Protein AF-A0A8D2N843-F1 (afdb_monomer)

pLDDT: mean 89.61, std 13.25, range [37.84, 98.56]

Organism: Zonotrichia albicollis (NCBI:txid44394)

Secondary structure (DSSP, 8-state):
-TTEEEEE-TTS-EEEEE--TT-BHHHHHHHHHHHHT-S-GGGEEEEEEETTEEEEEEEPPTT-BHHHHHHHS-TTSEEEEEEE-S--SSHHHHHHH-HHHHHHHHHHHHHHHHHH--

Nearest PDB structures (foldseek):
  7byj-assembly1_A  TM=9.435E-01  e=1.062E-14  Homo sapiens
  6qly-assembly1_A  TM=8.483E-01  e=3.388E-05  Homo sapiens
  6d21-assembly1_A  TM=8.045E-01  e=2.617E-05  Danio rerio
  6d2q-assembly1_A  TM=7.981E-01  e=2.977E-05  Danio rerio
  4k81-assembly3_E  TM=7.728E-01  e=2.021E-05  Homo sapiens

Structure (mmCIF, N/CA/C/O backbone):
data_AF-A0A8D2N843-F1
#
_entry.id   AF-A0A8D2N843-F1
#
loop_
_atom_site.group_PDB
_atom_site.id
_atom_site.type_symbol
_atom_site.label_atom_id
_atom_site.label_alt_id
_atom_site.label_comp_id
_atom_site.label_asym_id
_atom_site.label_entity_id
_atom_site.label_seq_id
_atom_site.pdbx_PDB_ins_code
_atom_site.Cartn_x
_atom_site.Cartn_y
_atom_site.Cartn_z
_atom_site.occupancy
_atom_site.B_iso_or_equiv
_atom_site.auth_seq_id
_atom_site.auth_comp_id
_atom_site.auth_asym_id
_atom_site.auth_atom_id
_atom_site.pdbx_PDB_model_num
ATOM 1 N N . MET A 1 1 ? 18.666 6.500 -4.258 1.00 49.66 1 MET A N 1
ATOM 2 C CA . MET A 1 1 ? 19.053 5.981 -2.925 1.00 49.66 1 MET A CA 1
ATOM 3 C C . MET A 1 1 ? 18.846 4.478 -2.946 1.00 49.66 1 MET A C 1
ATOM 5 O O . MET A 1 1 ? 17.773 4.083 -3.387 1.00 49.66 1 MET A O 1
ATOM 9 N N . PRO A 1 2 ? 19.820 3.650 -2.533 1.00 74.69 2 PRO A N 1
ATOM 10 C CA . PRO A 1 2 ? 19.580 2.216 -2.407 1.00 74.69 2 PRO A CA 1
ATOM 11 C C . PRO A 1 2 ? 18.501 1.960 -1.338 1.00 74.69 2 PRO A C 1
ATOM 13 O O . PRO A 1 2 ? 18.451 2.668 -0.331 1.00 74.69 2 PRO A O 1
ATOM 16 N N . ASN A 1 3 ? 17.640 0.971 -1.582 1.00 87.50 3 ASN A N 1
ATOM 17 C CA . ASN A 1 3 ? 16.634 0.444 -0.646 1.00 87.50 3 ASN A CA 1
ATOM 18 C C . ASN A 1 3 ? 15.565 1.443 -0.175 1.00 87.50 3 ASN A C 1
ATOM 20 O O . ASN A 1 3 ? 15.245 1.528 1.013 1.00 87.50 3 ASN A O 1
ATOM 24 N N . VAL A 1 4 ? 15.012 2.219 -1.109 1.00 91.31 4 VAL A N 1
ATOM 25 C CA . VAL A 1 4 ? 13.842 3.062 -0.847 1.00 91.31 4 VAL A CA 1
ATOM 26 C C . VAL A 1 4 ? 12.682 2.595 -1.715 1.00 91.31 4 VAL A C 1
ATOM 28 O O . VAL A 1 4 ? 12.778 2.624 -2.938 1.00 91.31 4 VAL A O 1
ATOM 31 N N . LEU A 1 5 ? 11.583 2.192 -1.082 1.00 93.75 5 LEU A N 1
ATOM 32 C CA . LEU A 1 5 ? 10.313 1.912 -1.740 1.00 93.75 5 LEU A CA 1
ATOM 33 C C . LEU A 1 5 ? 9.481 3.194 -1.761 1.00 93.75 5 LEU A C 1
ATOM 35 O O . LEU A 1 5 ? 9.245 3.813 -0.722 1.00 93.75 5 LEU A O 1
ATOM 39 N N . LYS A 1 6 ? 9.016 3.590 -2.943 1.00 94.44 6 LYS A N 1
ATOM 40 C CA . LYS A 1 6 ? 8.059 4.684 -3.102 1.00 94.44 6 LYS A CA 1
ATOM 41 C C . LYS A 1 6 ? 6.650 4.103 -3.181 1.00 94.44 6 LYS A C 1
ATOM 43 O O . LYS A 1 6 ? 6.358 3.358 -4.111 1.00 94.44 6 LYS A O 1
ATOM 48 N N . VAL A 1 7 ? 5.799 4.469 -2.228 1.00 96.62 7 VAL A N 1
ATOM 49 C CA . VAL A 1 7 ? 4.384 4.084 -2.195 1.00 96.62 7 VAL A CA 1
ATOM 50 C C . VAL A 1 7 ? 3.528 5.284 -2.584 1.00 96.62 7 VAL A C 1
ATOM 52 O O . VAL A 1 7 ? 3.691 6.375 -2.033 1.00 96.62 7 VAL A O 1
ATOM 55 N N . TYR A 1 8 ? 2.642 5.083 -3.546 1.00 95.50 8 TYR A N 1
ATOM 56 C CA . TYR A 1 8 ? 1.693 6.057 -4.066 1.00 95.50 8 TYR A CA 1
ATOM 57 C C . TYR A 1 8 ? 0.360 5.900 -3.327 1.00 95.50 8 TYR A C 1
ATOM 59 O O . TYR A 1 8 ? -0.085 4.780 -3.072 1.00 95.50 8 TYR A O 1
ATOM 67 N N . LEU A 1 9 ? -0.239 7.024 -2.942 1.00 96.19 9 LEU A N 1
ATOM 68 C CA . LEU A 1 9 ? -1.522 7.080 -2.249 1.00 96.19 9 LEU A CA 1
ATOM 69 C C . LEU A 1 9 ? -2.609 7.598 -3.193 1.00 96.19 9 LEU A C 1
ATOM 71 O O . LEU A 1 9 ? -2.325 8.377 -4.103 1.00 96.19 9 LEU A O 1
ATOM 75 N N . GLU A 1 10 ? -3.859 7.252 -2.904 1.00 90.88 10 GLU A N 1
ATOM 76 C CA . GLU A 1 10 ? -5.022 7.663 -3.704 1.00 90.88 10 GLU A CA 1
ATOM 77 C C . GLU A 1 10 ? -5.286 9.174 -3.664 1.00 90.88 10 GLU A C 1
ATOM 79 O O . GLU A 1 10 ? -6.002 9.703 -4.490 1.00 90.88 10 GLU A O 1
ATOM 84 N N . ASN A 1 11 ? -4.675 9.937 -2.759 1.00 86.38 11 ASN A N 1
ATOM 85 C CA . ASN A 1 11 ? -4.761 11.402 -2.780 1.00 86.38 11 ASN A CA 1
ATOM 86 C C . ASN A 1 11 ? -3.682 12.069 -3.667 1.00 86.38 11 ASN A C 1
ATOM 88 O O . ASN A 1 11 ? -3.441 13.271 -3.551 1.00 86.38 11 ASN A O 1
ATOM 92 N N . GLY A 1 12 ? -2.967 11.294 -4.492 1.00 87.94 12 GLY A N 1
ATOM 93 C CA . GLY A 1 12 ? -1.872 11.763 -5.350 1.00 87.94 12 GLY A CA 1
ATOM 94 C C . GLY A 1 12 ? -0.543 12.000 -4.622 1.00 87.94 12 GLY A C 1
ATOM 95 O O . GLY A 1 12 ? 0.467 12.319 -5.255 1.00 87.94 12 GLY A O 1
ATOM 96 N N . GLN A 1 13 ? -0.498 11.836 -3.296 1.00 93.12 13 GLN A N 1
ATOM 97 C CA . GLN A 1 13 ? 0.741 11.939 -2.531 1.00 93.12 13 GLN A CA 1
ATOM 98 C C . GLN A 1 13 ? 1.575 10.661 -2.636 1.00 93.12 13 GLN A C 1
ATOM 100 O O . GLN A 1 13 ? 1.099 9.581 -2.980 1.00 93.12 13 GLN A O 1
ATOM 105 N N . THR A 1 14 ? 2.852 10.775 -2.269 1.00 95.38 14 THR A N 1
ATOM 106 C CA . THR A 1 14 ? 3.760 9.626 -2.194 1.00 95.38 14 THR A CA 1
ATOM 107 C C . THR A 1 14 ? 4.467 9.588 -0.851 1.00 95.38 14 THR A C 1
ATOM 109 O O . THR A 1 14 ? 4.851 10.631 -0.315 1.00 95.38 14 THR A O 1
ATOM 112 N N . LYS A 1 15 ? 4.680 8.387 -0.319 1.00 96.25 15 LYS A N 1
ATOM 113 C CA . LYS A 1 15 ? 5.463 8.137 0.892 1.00 96.25 15 LYS A CA 1
ATOM 114 C C . LYS A 1 15 ? 6.665 7.267 0.538 1.00 96.25 15 LYS A C 1
ATOM 116 O O . LYS A 1 15 ? 6.528 6.240 -0.119 1.00 96.25 15 LYS A O 1
ATOM 121 N N . ALA A 1 16 ? 7.848 7.700 0.960 1.00 95.50 16 ALA A N 1
ATOM 122 C CA . ALA A 1 16 ? 9.081 6.946 0.786 1.00 95.50 16 ALA A CA 1
ATOM 123 C C . ALA A 1 16 ? 9.371 6.127 2.047 1.00 95.50 16 ALA A C 1
ATOM 125 O O . ALA A 1 16 ? 9.347 6.663 3.158 1.00 95.50 16 ALA A O 1
ATOM 126 N N . PHE A 1 17 ? 9.673 4.849 1.864 1.00 95.69 17 PHE A N 1
ATOM 127 C CA . PHE A 1 17 ? 10.013 3.914 2.926 1.00 95.69 17 PHE A CA 1
ATOM 128 C C . PHE A 1 17 ? 11.413 3.383 2.690 1.00 95.69 17 PHE A C 1
ATOM 130 O O . PHE A 1 17 ? 11.688 2.786 1.652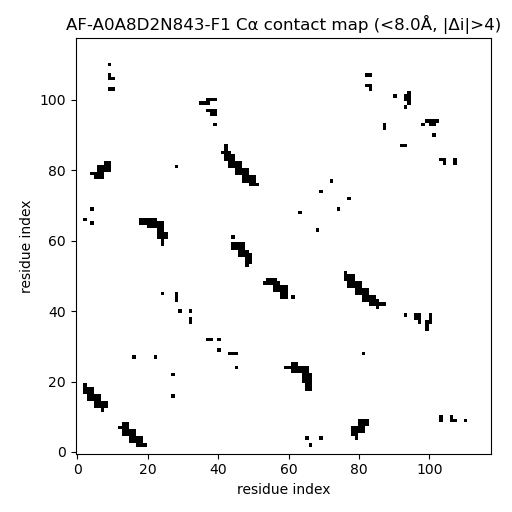 1.00 95.69 17 PHE A O 1
ATOM 137 N N . ARG A 1 18 ? 12.304 3.593 3.656 1.00 94.88 18 ARG A N 1
ATOM 138 C CA . ARG A 1 18 ? 13.546 2.826 3.701 1.00 94.88 18 ARG A CA 1
ATOM 139 C C . ARG A 1 18 ? 13.205 1.420 4.182 1.00 94.88 18 ARG A C 1
ATOM 141 O O . ARG A 1 18 ? 12.438 1.290 5.131 1.00 94.88 18 ARG A O 1
ATOM 148 N N . PHE A 1 19 ? 13.774 0.410 3.541 1.00 95.00 19 PHE A N 1
ATOM 149 C CA . PHE A 1 19 ? 13.572 -0.983 3.921 1.00 95.00 19 PHE A CA 1
ATOM 150 C C . PHE A 1 19 ? 14.902 -1.717 4.091 1.00 95.00 19 PHE A C 1
ATOM 152 O O . PHE A 1 19 ? 15.925 -1.348 3.508 1.00 95.00 19 PHE A O 1
ATOM 159 N N . GLU A 1 20 ? 14.861 -2.769 4.896 1.00 94.75 20 GLU A N 1
ATOM 160 C CA . GLU A 1 20 ? 15.937 -3.731 5.108 1.00 94.75 20 GLU A CA 1
ATOM 161 C C . GLU A 1 20 ? 15.572 -5.073 4.454 1.00 94.75 20 GLU A C 1
ATOM 163 O O . GLU A 1 20 ? 14.490 -5.236 3.886 1.00 94.75 20 GLU A O 1
ATOM 168 N N . SER A 1 21 ? 16.475 -6.054 4.506 1.00 93.94 21 SER A N 1
ATOM 169 C CA . SER A 1 21 ? 16.238 -7.381 3.916 1.00 93.94 21 SER A CA 1
ATOM 170 C C . SER A 1 21 ? 15.091 -8.148 4.580 1.00 93.94 21 SER A C 1
ATOM 172 O O . SER A 1 21 ? 14.496 -9.005 3.932 1.00 93.94 21 SER A O 1
ATOM 174 N N . SER A 1 22 ? 14.779 -7.841 5.841 1.00 96.62 22 SER A N 1
ATOM 175 C CA . SER A 1 22 ? 13.703 -8.448 6.631 1.00 96.62 22 SER A CA 1
ATOM 176 C C . SER A 1 22 ? 12.381 -7.679 6.584 1.00 96.62 22 SER A C 1
ATOM 178 O O . SER A 1 22 ? 11.389 -8.186 7.094 1.00 96.62 22 SER A O 1
ATOM 180 N N . THR A 1 23 ? 12.344 -6.475 5.999 1.00 98.06 23 THR A N 1
ATOM 181 C CA . THR A 1 23 ? 11.122 -5.662 5.958 1.00 98.06 23 THR A CA 1
ATOM 182 C C . THR A 1 23 ? 10.066 -6.339 5.093 1.00 98.06 23 THR A C 1
ATOM 184 O O . THR A 1 23 ? 10.282 -6.582 3.900 1.00 98.06 23 THR A O 1
ATOM 187 N N . THR A 1 24 ? 8.914 -6.608 5.694 1.00 98.56 24 THR A N 1
ATOM 188 C CA . THR A 1 24 ? 7.759 -7.227 5.045 1.00 98.56 24 THR A CA 1
ATOM 189 C C . THR A 1 24 ? 6.813 -6.179 4.462 1.00 98.56 24 THR A C 1
ATOM 191 O O . THR A 1 24 ? 6.854 -4.997 4.812 1.00 98.56 24 THR A O 1
ATOM 194 N N . VAL A 1 25 ? 5.915 -6.613 3.578 1.00 98.38 25 VAL A N 1
ATOM 195 C CA . VAL A 1 25 ? 4.773 -5.808 3.118 1.00 98.38 25 VAL A CA 1
ATOM 196 C C . VAL A 1 25 ? 3.921 -5.351 4.302 1.00 98.38 25 VAL A C 1
ATOM 198 O O . VAL A 1 25 ? 3.532 -4.182 4.351 1.00 98.38 25 VAL A O 1
ATOM 201 N N . LYS A 1 26 ? 3.691 -6.233 5.282 1.00 98.56 26 LYS A N 1
ATOM 202 C CA . LYS A 1 26 ? 2.934 -5.928 6.501 1.00 98.56 26 LYS A CA 1
ATOM 203 C C . LYS A 1 26 ? 3.505 -4.738 7.264 1.00 98.56 26 LYS A C 1
ATOM 205 O O . LYS A 1 26 ? 2.746 -3.856 7.650 1.00 98.56 26 LYS A O 1
ATOM 210 N N . ASP A 1 27 ? 4.825 -4.665 7.421 1.00 98.56 27 ASP A N 1
ATOM 211 C CA . ASP A 1 27 ? 5.475 -3.558 8.137 1.00 98.56 27 ASP A CA 1
ATOM 212 C C . ASP A 1 27 ? 5.179 -2.203 7.475 1.00 98.56 27 ASP A C 1
ATOM 214 O O . ASP A 1 27 ? 4.899 -1.205 8.148 1.00 98.56 27 ASP A O 1
ATOM 218 N N . ILE A 1 28 ? 5.188 -2.163 6.138 1.00 98.44 28 ILE A N 1
ATOM 219 C CA . ILE A 1 28 ? 4.866 -0.952 5.372 1.00 98.44 28 ILE A CA 1
ATOM 220 C C . ILE A 1 28 ? 3.385 -0.589 5.523 1.00 98.44 28 ILE A C 1
ATOM 222 O O . ILE A 1 28 ? 3.068 0.580 5.756 1.00 98.44 28 ILE A O 1
ATOM 226 N N . VAL A 1 29 ? 2.489 -1.576 5.425 1.00 98.56 29 VAL A N 1
ATOM 227 C CA . VAL A 1 29 ? 1.037 -1.396 5.596 1.00 98.56 29 VAL A CA 1
ATOM 228 C C . VAL A 1 29 ? 0.714 -0.854 6.989 1.00 98.56 29 VAL A C 1
ATOM 230 O O . VAL A 1 29 ? 0.000 0.141 7.093 1.00 98.56 29 VAL A O 1
ATOM 233 N N . LEU A 1 30 ? 1.289 -1.425 8.051 1.00 98.50 30 LEU A N 1
ATOM 234 C CA . LEU A 1 30 ? 1.084 -0.957 9.427 1.00 98.50 30 LEU A CA 1
ATOM 235 C C . LEU A 1 30 ? 1.673 0.443 9.651 1.00 98.50 30 LEU A C 1
ATOM 237 O O . LEU A 1 30 ? 1.053 1.289 10.289 1.00 98.50 30 LEU A O 1
ATOM 241 N N . THR A 1 31 ? 2.821 0.756 9.044 1.00 98.38 31 THR A N 1
ATOM 242 C CA . THR A 1 31 ? 3.367 2.120 9.114 1.00 98.38 31 THR A CA 1
ATOM 243 C C . THR A 1 31 ? 2.445 3.137 8.423 1.00 98.38 31 THR A C 1
ATOM 245 O O . THR A 1 31 ? 2.332 4.284 8.862 1.00 98.38 31 THR A O 1
ATOM 248 N N . LEU A 1 32 ? 1.797 2.760 7.314 1.00 98.44 32 LEU A N 1
ATOM 249 C CA . LEU A 1 32 ? 0.796 3.603 6.650 1.00 98.44 32 LEU A CA 1
ATOM 250 C C . LEU A 1 32 ? -0.479 3.725 7.478 1.00 98.44 32 LEU A C 1
ATOM 252 O O . LEU A 1 32 ? -1.005 4.832 7.572 1.00 98.44 32 LEU A O 1
ATOM 256 N N . GLN A 1 33 ? -0.925 2.636 8.108 1.00 98.38 33 GLN A N 1
ATOM 257 C CA . GLN A 1 33 ? -2.058 2.630 9.028 1.00 98.38 33 GLN A CA 1
ATOM 258 C C . GLN A 1 33 ? -1.901 3.716 10.095 1.00 98.38 33 GLN A C 1
ATOM 260 O O . GLN A 1 33 ? -2.772 4.572 10.234 1.00 98.38 33 GLN A O 1
ATOM 265 N N . GLU A 1 34 ? -0.765 3.721 10.796 1.00 97.94 34 GLU A N 1
ATOM 266 C CA . GLU A 1 34 ? -0.473 4.701 11.843 1.00 97.94 34 GLU A CA 1
ATOM 267 C C . GLU A 1 34 ? -0.401 6.127 11.286 1.00 97.94 34 GLU A C 1
ATOM 269 O O . GLU A 1 34 ? -1.011 7.046 11.827 1.00 97.94 34 GLU A O 1
ATOM 274 N N . LYS A 1 35 ? 0.318 6.329 10.174 1.00 96.94 35 LYS A N 1
ATOM 275 C CA . LYS A 1 35 ? 0.524 7.667 9.588 1.00 96.94 35 LYS A CA 1
ATOM 276 C C . LYS A 1 35 ? -0.740 8.293 9.016 1.00 96.94 35 LYS A C 1
ATOM 278 O O . LYS A 1 35 ? -0.810 9.518 8.930 1.00 96.94 35 LYS A O 1
ATOM 283 N N . LEU A 1 36 ? -1.668 7.469 8.545 1.00 97.00 36 LEU A N 1
ATOM 284 C CA . LEU A 1 36 ? -2.930 7.909 7.961 1.00 97.00 36 LEU A CA 1
ATOM 285 C C . LEU A 1 36 ? -4.084 7.828 8.966 1.00 97.00 36 LEU A C 1
ATOM 287 O O . LEU A 1 36 ? -5.185 8.241 8.629 1.00 97.00 36 LEU A O 1
ATOM 291 N N . SER A 1 37 ? -3.838 7.349 10.191 1.00 97.62 37 SER A N 1
ATOM 292 C CA . SER A 1 37 ? -4.857 7.153 11.229 1.00 97.62 37 SER A CA 1
ATOM 293 C C . SER A 1 37 ? -6.017 6.251 10.784 1.00 97.62 37 SER A C 1
ATOM 295 O O . SER A 1 37 ? -7.169 6.496 11.140 1.00 97.62 37 SER A O 1
ATOM 297 N N . ILE A 1 38 ? -5.707 5.205 10.013 1.00 98.00 38 ILE A N 1
ATOM 298 C CA . ILE A 1 38 ? -6.683 4.222 9.525 1.00 98.00 38 ILE A CA 1
ATOM 299 C C . ILE A 1 38 ? -6.941 3.186 10.623 1.00 98.00 38 ILE A C 1
ATOM 301 O O . ILE A 1 38 ? -6.015 2.592 11.177 1.00 98.00 38 ILE A O 1
ATOM 305 N N . ARG A 1 39 ? -8.209 2.929 10.932 1.00 97.88 39 ARG A N 1
ATOM 306 C CA . ARG A 1 39 ? -8.638 1.899 11.885 1.00 97.88 39 ARG A CA 1
ATOM 307 C C . ARG A 1 39 ? -8.886 0.575 11.175 1.00 97.88 39 ARG A C 1
ATOM 309 O O . ARG A 1 39 ? -8.384 -0.455 11.622 1.00 97.88 39 ARG A O 1
ATOM 316 N N . SER A 1 40 ? -9.574 0.604 10.038 1.00 97.38 40 SER A N 1
ATOM 317 C CA . SER A 1 40 ? -10.039 -0.600 9.342 1.00 97.38 40 SER A CA 1
ATOM 318 C C . SER A 1 40 ? -9.004 -1.106 8.325 1.00 97.38 40 SER A C 1
ATOM 320 O O . SER A 1 40 ? -9.276 -1.266 7.134 1.00 97.38 40 SER A O 1
ATOM 322 N N . ILE A 1 41 ? -7.776 -1.366 8.796 1.00 97.94 41 ILE A N 1
ATOM 323 C CA . ILE A 1 41 ? -6.624 -1.733 7.948 1.00 97.94 41 ILE A CA 1
ATOM 324 C C . ILE A 1 41 ? -6.819 -3.042 7.174 1.00 97.94 41 ILE A C 1
ATOM 326 O O . ILE A 1 41 ? -6.209 -3.231 6.128 1.00 97.94 41 ILE A O 1
ATOM 330 N N . ALA A 1 42 ? -7.711 -3.916 7.645 1.00 96.81 42 ALA A N 1
ATOM 331 C CA . ALA A 1 42 ? -8.043 -5.182 6.994 1.00 96.81 42 ALA A CA 1
ATOM 332 C C . ALA A 1 42 ? -8.582 -5.014 5.560 1.00 96.81 42 ALA A C 1
ATOM 334 O O . ALA A 1 42 ? -8.546 -5.958 4.775 1.00 96.81 42 ALA A O 1
ATOM 335 N N . HIS A 1 43 ? -9.056 -3.818 5.200 1.00 97.81 43 HIS A N 1
ATOM 336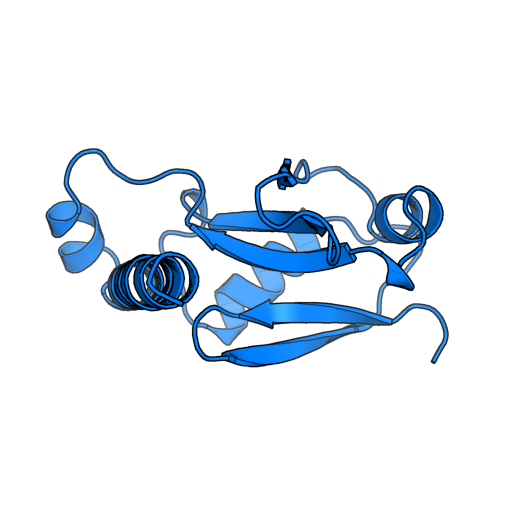 C CA . HIS A 1 43 ? -9.510 -3.513 3.844 1.00 97.81 43 HIS A CA 1
ATOM 337 C C . HIS A 1 43 ? -8.375 -3.150 2.877 1.00 97.81 43 HIS A C 1
ATOM 339 O O . HIS A 1 43 ? -8.590 -3.123 1.661 1.00 97.81 43 HIS A O 1
ATOM 345 N N . PHE A 1 44 ? -7.179 -2.866 3.390 1.00 98.31 44 PHE A N 1
ATOM 346 C CA . PHE A 1 44 ? -6.077 -2.291 2.630 1.00 98.31 44 PHE A CA 1
ATOM 347 C 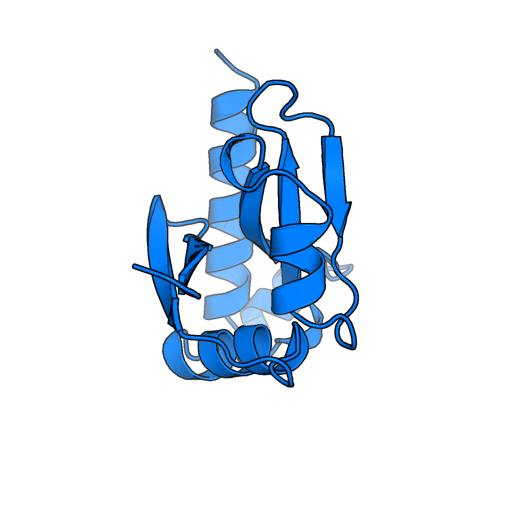C . PHE A 1 44 ? -4.989 -3.308 2.304 1.00 98.31 44 PHE A C 1
ATOM 349 O O . PHE A 1 44 ? -4.730 -4.247 3.053 1.00 98.31 44 PHE A O 1
ATOM 356 N N . ALA A 1 45 ? -4.296 -3.065 1.196 1.00 98.38 45 ALA A N 1
ATOM 357 C CA . ALA A 1 45 ? -3.096 -3.795 0.821 1.00 98.38 45 ALA A CA 1
ATOM 358 C C . ALA A 1 45 ? -2.148 -2.917 -0.002 1.00 98.38 45 ALA A C 1
ATOM 360 O O . ALA A 1 45 ? -2.518 -1.841 -0.486 1.00 98.38 45 ALA A O 1
ATOM 361 N N . LEU A 1 46 ? -0.918 -3.403 -0.183 1.00 97.94 46 LEU A N 1
ATOM 362 C CA . LEU A 1 46 ? -0.045 -2.903 -1.237 1.00 97.94 46 LEU A CA 1
ATOM 363 C C . LEU A 1 46 ? -0.300 -3.670 -2.530 1.00 97.94 46 LEU A C 1
ATOM 365 O O . LEU A 1 46 ? -0.414 -4.898 -2.533 1.00 97.94 46 LEU A O 1
ATOM 369 N N . VAL A 1 47 ? -0.332 -2.940 -3.637 1.00 95.69 47 VAL A N 1
ATOM 370 C CA . VAL A 1 47 ? -0.401 -3.515 -4.977 1.00 95.69 47 VAL A CA 1
ATOM 371 C C . VAL A 1 47 ? 0.699 -2.942 -5.857 1.00 95.69 47 VAL A C 1
ATOM 373 O O . VAL A 1 47 ? 1.109 -1.795 -5.687 1.00 95.69 47 VAL A O 1
ATOM 376 N N . LEU A 1 48 ? 1.169 -3.732 -6.815 1.00 93.69 48 LEU A N 1
ATOM 377 C CA . LEU A 1 48 ? 2.017 -3.261 -7.901 1.00 93.69 48 LEU A CA 1
ATOM 378 C C . LEU A 1 48 ? 1.200 -3.140 -9.176 1.00 93.69 48 LEU A C 1
ATOM 380 O O . LEU A 1 48 ? 0.601 -4.114 -9.623 1.00 93.69 48 LEU A O 1
ATOM 384 N N . GLU A 1 49 ? 1.228 -1.967 -9.777 1.00 90.94 49 GLU A N 1
ATOM 385 C CA . GLU A 1 49 ? 0.582 -1.680 -11.051 1.00 90.94 49 GLU A CA 1
ATOM 386 C C . GLU A 1 49 ? 1.645 -1.452 -12.123 1.00 90.94 49 GLU A C 1
ATOM 388 O O . GLU A 1 49 ? 2.600 -0.707 -11.900 1.00 90.94 49 GLU A O 1
ATOM 393 N N . GLU A 1 50 ? 1.506 -2.122 -13.264 1.00 88.25 50 GLU A N 1
ATOM 394 C CA . GLU A 1 50 ? 2.450 -2.019 -14.379 1.00 88.25 50 GLU A CA 1
ATOM 395 C C . GLU A 1 50 ? 2.258 -0.683 -15.118 1.00 88.25 50 GLU A C 1
ATOM 397 O O . GLU A 1 50 ? 1.160 -0.364 -15.571 1.00 88.25 50 GLU A O 1
ATOM 402 N N . GLN A 1 51 ? 3.321 0.111 -15.275 1.00 80.62 51 GLN A N 1
ATOM 403 C CA . GLN A 1 51 ? 3.243 1.465 -15.847 1.00 80.62 51 GLN A CA 1
ATOM 404 C C . GLN A 1 51 ? 2.748 1.482 -17.297 1.00 80.62 51 GLN A C 1
ATOM 406 O O . GLN A 1 51 ? 2.094 2.433 -17.717 1.00 80.62 51 GLN A O 1
ATOM 411 N N . TYR A 1 52 ? 3.051 0.430 -18.059 1.00 81.31 52 TYR A N 1
ATOM 412 C CA . TYR A 1 52 ? 2.669 0.302 -19.467 1.00 81.31 52 TYR A CA 1
ATOM 413 C C . TYR A 1 52 ? 1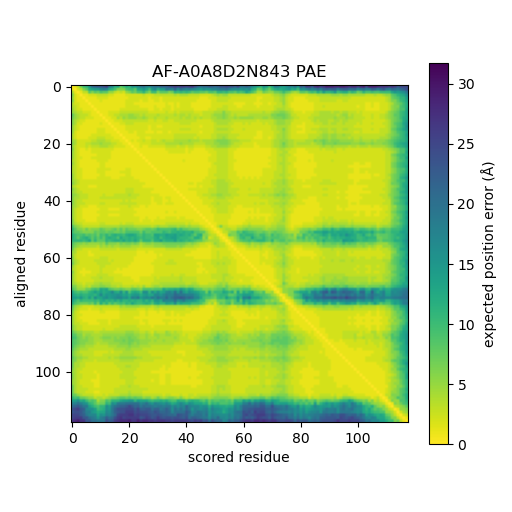.353 -0.460 -19.668 1.00 81.31 52 TYR A C 1
ATOM 415 O O . TYR A 1 52 ? 0.869 -0.564 -20.794 1.00 81.31 52 TYR A O 1
ATOM 423 N N . ASN A 1 53 ? 0.773 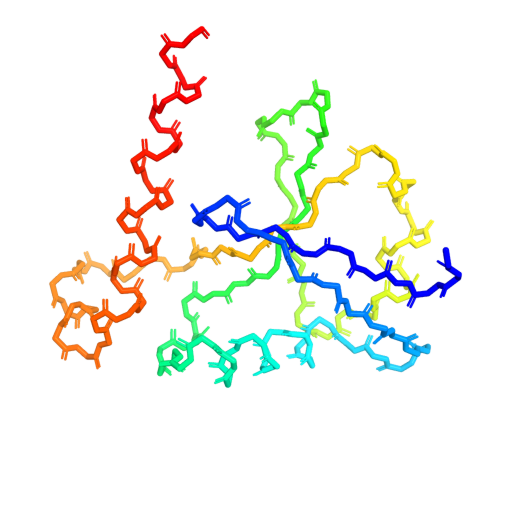-1.004 -18.593 1.00 78.44 53 ASN A N 1
ATOM 424 C CA . ASN A 1 53 ? -0.485 -1.735 -18.626 1.00 78.44 53 ASN A CA 1
ATOM 425 C C . ASN A 1 53 ? -1.230 -1.583 -17.294 1.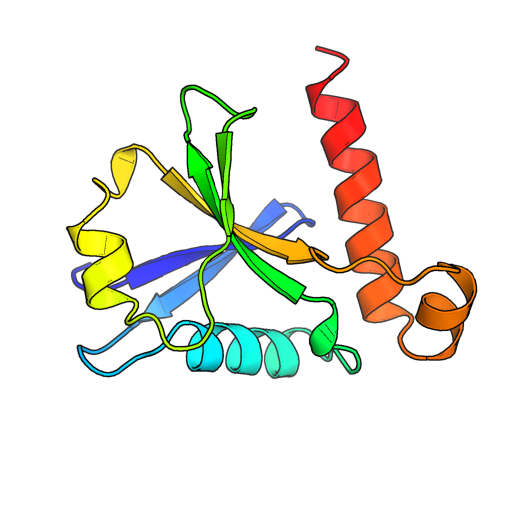00 78.44 53 ASN A C 1
ATOM 427 O O . ASN A 1 53 ? -1.175 -2.453 -16.423 1.00 78.44 53 ASN A O 1
ATOM 431 N N . LEU A 1 54 ? -1.978 -0.487 -17.170 1.00 75.31 54 LEU A N 1
ATOM 432 C CA . LEU A 1 54 ? -2.713 -0.135 -15.950 1.00 75.31 54 LEU A CA 1
ATOM 433 C C . LEU A 1 54 ? -3.801 -1.159 -15.575 1.00 75.31 54 LEU A C 1
ATOM 435 O O . LEU A 1 54 ? -4.230 -1.219 -14.428 1.00 75.31 54 LEU A O 1
ATOM 439 N N . ALA A 1 55 ? -4.222 -2.018 -16.512 1.00 77.19 55 ALA A N 1
ATOM 440 C CA . ALA A 1 55 ? -5.159 -3.102 -16.220 1.00 77.19 55 ALA A CA 1
ATOM 441 C C . ALA A 1 55 ? -4.513 -4.255 -15.430 1.00 77.19 55 ALA A C 1
ATOM 443 O O . ALA A 1 55 ? -5.218 -5.111 -14.890 1.00 77.19 55 ALA A O 1
ATOM 444 N N . LYS A 1 56 ? -3.176 -4.312 -15.363 1.00 84.50 56 LYS A N 1
ATOM 445 C CA . LYS A 1 56 ? -2.445 -5.386 -14.699 1.00 84.50 56 LYS A CA 1
ATOM 446 C C . LYS A 1 56 ? -1.967 -4.941 -13.321 1.00 84.50 56 LYS A C 1
ATOM 448 O O . LYS A 1 56 ? -0.938 -4.285 -13.161 1.00 84.50 56 LYS A O 1
ATOM 453 N N . ILE A 1 57 ? -2.725 -5.368 -12.318 1.00 89.19 57 ILE A N 1
ATOM 454 C CA . ILE A 1 57 ? -2.456 -5.104 -10.907 1.00 89.19 57 ILE A CA 1
ATOM 455 C C . ILE A 1 57 ? -2.069 -6.411 -10.216 1.00 89.19 57 ILE A C 1
ATOM 457 O O . ILE A 1 57 ? -2.688 -7.457 -10.416 1.00 89.19 57 ILE A O 1
ATOM 461 N N . HIS A 1 58 ? -1.042 -6.349 -9.376 1.00 92.56 58 HIS A N 1
ATOM 462 C CA . HIS A 1 58 ? -0.561 -7.467 -8.583 1.00 92.56 58 HIS A CA 1
ATOM 463 C C . HIS A 1 58 ? -0.677 -7.151 -7.099 1.00 92.56 58 HIS A C 1
ATOM 465 O O . HIS A 1 58 ? 0.055 -6.311 -6.581 1.00 92.56 58 HIS A O 1
ATOM 471 N N . LEU A 1 59 ? -1.570 -7.859 -6.418 1.00 95.75 59 LEU A N 1
ATOM 472 C CA . LEU A 1 59 ? -1.681 -7.815 -4.966 1.00 95.75 59 LEU A CA 1
ATOM 473 C C . LEU A 1 59 ? -0.422 -8.411 -4.324 1.00 95.75 59 LEU A C 1
ATOM 475 O O . LEU A 1 59 ? 0.006 -9.497 -4.720 1.00 95.75 59 LEU A O 1
ATOM 479 N N . LEU A 1 60 ? 0.164 -7.700 -3.360 1.00 96.88 60 LEU A N 1
ATOM 480 C CA . LEU A 1 60 ? 1.298 -8.189 -2.580 1.00 96.88 60 LEU A CA 1
ATOM 481 C C . LEU A 1 60 ? 0.801 -8.861 -1.300 1.00 96.88 60 LEU A C 1
ATOM 483 O O . LEU A 1 60 ? -0.015 -8.294 -0.572 1.00 96.88 60 LEU A O 1
ATOM 487 N N . HIS A 1 61 ? 1.305 -10.058 -1.019 1.00 97.38 61 HIS A N 1
ATOM 488 C CA . HIS A 1 61 ? 0.994 -10.778 0.208 1.00 97.38 61 HIS A CA 1
ATOM 489 C C . HIS A 1 61 ? 1.733 -10.156 1.400 1.00 97.38 61 HIS A C 1
ATOM 491 O O . HIS A 1 61 ? 2.874 -9.715 1.273 1.00 97.38 61 HIS A O 1
ATOM 497 N N . GLU A 1 62 ? 1.104 -10.141 2.578 1.00 97.56 62 GLU A N 1
ATOM 498 C CA . GLU A 1 62 ? 1.625 -9.421 3.748 1.00 97.56 62 GLU A CA 1
ATOM 499 C C . GLU A 1 62 ? 2.996 -9.930 4.236 1.00 97.56 62 GLU A C 1
ATOM 501 O O . GLU A 1 62 ? 3.804 -9.145 4.731 1.00 97.56 62 GLU A O 1
ATOM 506 N N . GLU A 1 63 ? 3.283 -11.218 4.036 1.00 97.75 63 GLU A N 1
ATOM 507 C CA . GLU A 1 63 ? 4.551 -11.864 4.411 1.00 97.75 63 GLU A CA 1
ATOM 508 C C . GLU A 1 63 ? 5.674 -11.690 3.371 1.00 97.75 63 GLU A C 1
ATOM 510 O O . GLU A 1 63 ? 6.816 -12.074 3.626 1.00 97.75 63 GLU A O 1
ATOM 515 N N . GLU A 1 64 ? 5.388 -11.136 2.185 1.00 97.25 64 GLU A N 1
ATOM 516 C CA . GLU A 1 64 ? 6.430 -10.910 1.182 1.00 97.25 64 GLU A CA 1
ATOM 517 C C . GLU A 1 64 ? 7.456 -9.881 1.670 1.00 97.25 64 GLU A C 1
ATOM 519 O O . GLU A 1 64 ? 7.118 -8.849 2.251 1.00 97.25 64 GLU A O 1
ATOM 524 N N . LEU A 1 65 ? 8.734 -10.141 1.384 1.00 97.38 65 LEU A N 1
ATOM 525 C CA . LEU A 1 65 ? 9.826 -9.224 1.702 1.00 97.38 65 LEU A CA 1
ATOM 526 C C . LEU A 1 65 ? 9.933 -8.132 0.636 1.00 97.38 65 LEU A C 1
ATOM 528 O O . LEU A 1 65 ? 10.084 -8.434 -0.551 1.00 97.38 65 LEU A O 1
ATOM 532 N N . ILE A 1 66 ? 9.973 -6.864 1.051 1.00 95.94 66 ILE A N 1
ATOM 533 C CA . ILE A 1 66 ? 10.076 -5.718 0.134 1.00 95.94 66 ILE A CA 1
ATOM 534 C C . ILE A 1 66 ? 11.319 -5.818 -0.753 1.00 95.94 66 ILE A C 1
ATOM 536 O O . ILE A 1 66 ? 11.247 -5.545 -1.949 1.00 95.94 66 ILE A O 1
ATOM 540 N N . ALA A 1 67 ? 12.444 -6.283 -0.204 1.00 93.62 67 ALA A N 1
ATOM 541 C CA . ALA A 1 67 ? 13.665 -6.490 -0.978 1.00 93.62 67 ALA A CA 1
ATOM 542 C C . ALA A 1 67 ? 13.454 -7.460 -2.156 1.00 93.62 67 ALA A C 1
ATOM 544 O O . ALA A 1 67 ? 13.933 -7.203 -3.259 1.00 93.62 67 ALA A O 1
ATOM 545 N N . GLN A 1 68 ? 12.690 -8.538 -1.953 1.00 91.88 68 GLN A N 1
ATOM 546 C CA . GLN A 1 68 ? 12.372 -9.493 -3.016 1.00 91.88 68 GLN A CA 1
ATOM 547 C C . GLN A 1 68 ? 11.369 -8.919 -4.014 1.00 91.88 68 GLN A C 1
ATOM 549 O O . GLN A 1 68 ? 11.511 -9.151 -5.211 1.00 91.88 68 GLN A O 1
ATOM 554 N N . VAL A 1 69 ? 10.372 -8.169 -3.537 1.00 91.06 69 VAL A N 1
ATOM 555 C CA . VAL A 1 69 ? 9.377 -7.502 -4.388 1.00 91.06 69 VAL A CA 1
ATOM 556 C C . VAL A 1 69 ? 10.059 -6.523 -5.348 1.00 91.06 69 VAL A C 1
ATOM 558 O O . VAL A 1 69 ? 9.799 -6.568 -6.548 1.00 91.06 69 VAL A O 1
ATOM 561 N N . VAL A 1 70 ? 10.977 -5.696 -4.837 1.00 89.06 70 VAL A N 1
ATOM 562 C CA . VAL A 1 70 ? 11.727 -4.696 -5.617 1.00 89.06 70 VAL A CA 1
ATOM 563 C C . VAL A 1 70 ? 12.760 -5.341 -6.549 1.00 89.06 70 VAL A C 1
ATOM 565 O O . VAL A 1 70 ? 13.038 -4.796 -7.609 1.00 89.06 70 VAL A O 1
ATOM 568 N N . GLN A 1 71 ? 13.337 -6.491 -6.184 1.00 84.00 71 GLN A N 1
ATOM 569 C CA . GLN A 1 71 ? 14.326 -7.183 -7.021 1.00 84.00 71 GLN A CA 1
ATOM 570 C C . GLN A 1 71 ? 13.690 -8.026 -8.135 1.00 84.00 71 GLN A C 1
ATOM 572 O O . GLN A 1 71 ? 14.215 -8.071 -9.244 1.00 84.00 71 GLN A O 1
ATOM 577 N N . LYS A 1 72 ? 12.588 -8.734 -7.847 1.00 77.25 72 LYS A N 1
ATOM 578 C CA . LYS A 1 72 ? 11.914 -9.625 -8.813 1.00 77.25 72 LYS A CA 1
ATOM 579 C C . LYS A 1 72 ? 11.261 -8.865 -9.960 1.00 77.25 72 LYS A C 1
ATOM 581 O O . LYS A 1 72 ? 10.986 -9.459 -10.998 1.00 77.25 72 LYS A O 1
ATOM 586 N N . ARG A 1 73 ? 10.929 -7.599 -9.737 1.00 71.38 73 ARG A N 1
ATOM 587 C CA . ARG A 1 73 ? 10.161 -6.782 -10.666 1.00 71.38 73 ARG A CA 1
ATOM 588 C C . ARG A 1 73 ? 10.949 -5.517 -10.863 1.00 71.38 73 ARG A C 1
ATOM 590 O O . ARG A 1 73 ? 11.123 -4.775 -9.902 1.00 71.38 73 ARG A O 1
ATOM 597 N N . ASP A 1 74 ? 11.478 -5.332 -12.065 1.00 67.81 74 ASP A N 1
ATOM 598 C CA . ASP A 1 74 ? 12.294 -4.173 -12.386 1.00 67.81 74 ASP A CA 1
ATOM 599 C C . ASP A 1 74 ? 11.531 -2.917 -11.949 1.00 67.81 74 ASP A C 1
ATOM 601 O O . ASP A 1 74 ? 10.436 -2.634 -12.434 1.00 67.81 74 ASP A O 1
ATOM 605 N N . SER A 1 75 ? 12.024 -2.240 -10.908 1.00 60.75 75 SER A N 1
ATOM 606 C CA . SER A 1 75 ? 11.216 -1.262 -10.159 1.00 60.75 75 SER A CA 1
ATOM 607 C C . SER A 1 75 ? 10.757 -0.077 -11.013 1.00 60.75 75 SER A C 1
ATOM 609 O O . SER A 1 75 ? 9.838 0.647 -10.634 1.00 60.75 75 SER A O 1
ATOM 611 N N . HIS A 1 76 ? 11.390 0.104 -12.174 1.00 65.44 76 HIS A N 1
ATOM 612 C CA . HIS A 1 76 ? 11.038 1.097 -13.177 1.00 65.44 76 HIS A CA 1
ATOM 613 C C . HIS A 1 76 ? 9.728 0.784 -13.906 1.00 65.44 76 HIS A C 1
ATOM 615 O O . HIS A 1 76 ? 9.074 1.723 -14.348 1.00 65.44 76 HIS A O 1
ATOM 621 N N . ASP A 1 77 ? 9.302 -0.478 -13.950 1.00 82.38 77 ASP A N 1
ATOM 622 C CA . ASP A 1 77 ? 8.108 -0.905 -14.683 1.00 82.38 77 ASP A CA 1
ATOM 623 C C . ASP A 1 77 ? 6.835 -0.860 -13.832 1.00 82.38 77 ASP A C 1
ATOM 625 O O . ASP A 1 77 ? 5.735 -0.996 -14.366 1.00 82.38 77 ASP A O 1
ATOM 629 N N . TYR A 1 78 ? 6.954 -0.650 -12.515 1.00 88.88 78 TYR A N 1
ATOM 630 C CA . TYR A 1 78 ? 5.828 -0.760 -11.586 1.00 88.88 78 TYR A CA 1
ATOM 631 C C . TYR A 1 78 ? 5.665 0.458 -10.674 1.00 88.88 78 TYR A C 1
ATOM 633 O O . TYR A 1 78 ? 6.631 1.073 -10.221 1.00 88.88 78 TYR A O 1
ATOM 641 N N . ARG A 1 79 ? 4.411 0.782 -10.348 1.00 91.25 79 ARG A N 1
ATOM 642 C CA . ARG A 1 79 ? 4.032 1.694 -9.261 1.00 91.25 79 ARG A CA 1
ATOM 643 C C . ARG A 1 79 ? 3.535 0.868 -8.081 1.00 91.25 79 ARG A C 1
ATOM 645 O O . ARG A 1 79 ? 2.649 0.039 -8.247 1.00 91.25 79 ARG A O 1
ATOM 652 N N . CYS A 1 80 ? 4.087 1.098 -6.891 1.00 94.69 80 CYS A N 1
ATOM 65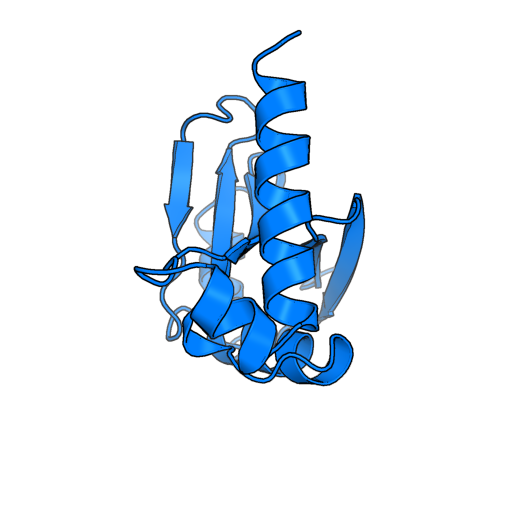3 C CA . CYS A 1 80 ? 3.558 0.504 -5.665 1.00 94.69 80 CYS A CA 1
ATOM 654 C C . CYS A 1 80 ? 2.479 1.416 -5.084 1.00 94.69 80 CYS A C 1
ATOM 656 O O . CYS A 1 80 ? 2.776 2.550 -4.714 1.00 94.69 80 CYS A O 1
ATOM 658 N N . LEU A 1 81 ? 1.240 0.944 -5.022 1.00 96.06 81 LEU A N 1
ATOM 659 C CA . LEU A 1 81 ? 0.077 1.694 -4.555 1.00 96.06 81 LEU A CA 1
ATOM 660 C C . LEU A 1 81 ? -0.407 1.112 -3.226 1.00 96.06 81 LEU A C 1
ATOM 662 O O . LEU A 1 81 ? -0.413 -0.105 -3.046 1.00 96.06 81 LEU A O 1
ATOM 666 N N . PHE A 1 82 ? -0.847 1.975 -2.316 1.00 98.12 82 PHE A N 1
ATOM 667 C CA . PHE A 1 82 ? -1.616 1.573 -1.139 1.00 98.12 82 PHE A CA 1
ATOM 668 C C . PHE A 1 82 ? -3.099 1.747 -1.454 1.00 98.12 82 PHE A C 1
ATOM 670 O O . PHE A 1 82 ? -3.521 2.861 -1.746 1.00 98.12 82 PHE A O 1
ATOM 677 N N . ARG A 1 83 ? -3.870 0.655 -1.457 1.00 96.88 83 ARG A N 1
ATOM 678 C CA . ARG A 1 83 ? -5.254 0.655 -1.957 1.00 96.88 83 ARG A CA 1
ATOM 679 C C . ARG A 1 83 ? -6.186 -0.124 -1.050 1.00 96.88 83 ARG A C 1
ATOM 681 O O . ARG A 1 83 ? -5.783 -1.119 -0.444 1.00 96.88 83 ARG A O 1
ATOM 688 N N . VAL A 1 84 ? -7.454 0.267 -1.051 1.00 96.75 84 VAL A N 1
ATOM 689 C CA . VAL A 1 84 ? -8.548 -0.572 -0.561 1.00 96.75 84 VAL A CA 1
ATOM 690 C C . VAL A 1 84 ? -8.759 -1.704 -1.568 1.00 96.75 84 VAL A C 1
ATOM 692 O O . VAL A 1 84 ? -9.195 -1.465 -2.693 1.00 96.75 84 VAL A O 1
ATOM 695 N N . CYS A 1 85 ? -8.417 -2.933 -1.185 1.00 96.25 85 CYS A N 1
ATOM 696 C CA . CYS A 1 85 ? -8.501 -4.120 -2.049 1.00 96.25 85 CYS A CA 1
ATOM 697 C C . CYS A 1 85 ? -9.623 -5.076 -1.633 1.00 96.25 85 CYS A C 1
ATOM 699 O O . CYS A 1 85 ? -10.112 -5.851 -2.453 1.00 96.25 85 CYS A O 1
ATOM 701 N N . PHE A 1 86 ? -10.054 -5.004 -0.374 1.00 95.75 86 PHE A N 1
ATOM 702 C CA . PHE A 1 86 ? -11.093 -5.864 0.183 1.00 95.75 86 PHE A CA 1
ATOM 703 C C . PHE A 1 86 ? -12.271 -4.996 0.610 1.00 95.75 86 PHE A C 1
ATOM 705 O O . PHE A 1 86 ? -12.392 -4.619 1.770 1.00 95.75 86 PHE A O 1
ATOM 712 N N . VAL A 1 87 ? -13.105 -4.608 -0.351 1.00 92.19 87 VAL A N 1
ATOM 713 C CA . VAL A 1 87 ? -14.200 -3.655 -0.128 1.00 92.19 87 VAL A CA 1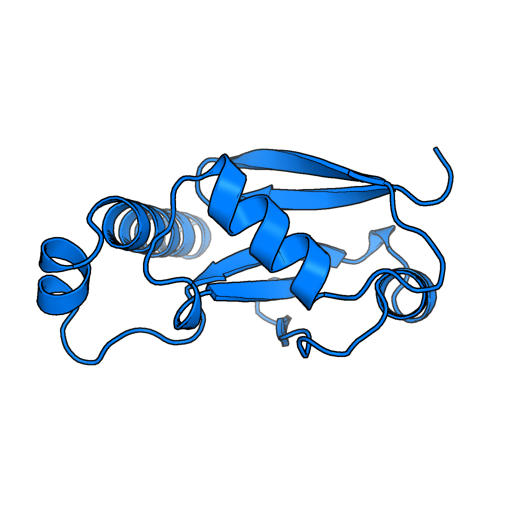
ATOM 714 C C . VAL A 1 87 ? -15.292 -4.297 0.745 1.00 92.19 87 VAL A C 1
ATOM 716 O O . VAL A 1 87 ? -15.681 -5.439 0.479 1.00 92.19 87 VAL A O 1
ATOM 719 N N . PRO A 1 88 ? -15.800 -3.602 1.782 1.00 90.44 88 PRO A N 1
ATOM 720 C CA . PRO A 1 88 ? -16.914 -4.104 2.576 1.00 90.44 88 PRO A CA 1
ATOM 721 C C . PRO A 1 88 ? -18.181 -4.223 1.730 1.00 90.44 88 PRO A C 1
ATOM 723 O O . PRO A 1 88 ? -18.359 -3.532 0.728 1.00 90.44 88 PRO A O 1
ATOM 726 N N . ARG A 1 89 ? -19.084 -5.115 2.145 1.00 91.31 89 ARG A N 1
ATOM 727 C CA . ARG A 1 89 ? -20.329 -5.363 1.408 1.00 91.31 89 ARG A CA 1
ATOM 728 C C . ARG A 1 89 ? -21.226 -4.125 1.355 1.00 91.31 89 ARG A C 1
ATOM 730 O O . ARG A 1 89 ? -21.856 -3.896 0.326 1.00 91.31 89 ARG A O 1
ATOM 737 N N . ASP A 1 90 ? -21.275 -3.367 2.447 1.00 93.00 90 ASP A N 1
ATOM 738 C CA . ASP A 1 90 ? -21.936 -2.069 2.521 1.00 93.00 90 ASP A CA 1
ATOM 739 C C . ASP A 1 90 ? -20.887 -0.977 2.814 1.00 93.00 90 ASP A C 1
ATOM 741 O O . ASP A 1 90 ? -20.246 -1.005 3.868 1.00 93.00 90 ASP A O 1
ATOM 745 N N . PRO A 1 91 ? -20.670 -0.011 1.904 1.00 90.38 91 PRO A N 1
ATOM 746 C CA . PRO A 1 91 ? -19.761 1.108 2.143 1.00 90.38 91 PRO A CA 1
ATOM 747 C C . PRO A 1 91 ? -20.165 1.996 3.328 1.00 90.38 91 PRO A C 1
ATOM 749 O O . PRO A 1 91 ? -19.305 2.666 3.899 1.00 90.38 91 PRO A O 1
ATOM 752 N N . LEU A 1 92 ? -21.448 2.030 3.705 1.00 94.62 92 LEU A N 1
ATOM 753 C CA . LEU A 1 92 ? -21.915 2.834 4.836 1.00 94.62 92 LEU A CA 1
ATOM 754 C C . LEU A 1 92 ? -21.436 2.278 6.179 1.00 94.62 92 LEU A C 1
ATOM 756 O O . LEU A 1 92 ? -21.212 3.066 7.098 1.00 94.62 92 LEU A O 1
ATOM 760 N N . ASP A 1 93 ? -21.215 0.966 6.277 1.00 95.44 93 ASP A N 1
ATOM 761 C CA . ASP A 1 93 ? -20.615 0.353 7.466 1.00 95.44 93 ASP A CA 1
ATOM 762 C C . ASP A 1 93 ? -19.189 0.886 7.670 1.00 95.44 93 ASP A C 1
ATOM 764 O O . ASP A 1 93 ? -18.830 1.310 8.769 1.00 95.44 93 ASP A O 1
ATOM 768 N N . LEU A 1 94 ? -18.408 0.980 6.585 1.00 95.75 94 LEU A N 1
ATOM 769 C CA . LEU A 1 94 ? -17.057 1.547 6.625 1.00 95.75 94 LEU A CA 1
ATOM 770 C C . LEU A 1 94 ? -17.067 3.022 7.015 1.00 95.75 94 LEU A C 1
ATOM 772 O O . LEU A 1 94 ? -16.228 3.442 7.799 1.00 95.75 94 LEU A O 1
ATOM 776 N N . LEU A 1 95 ? -18.018 3.808 6.502 1.00 96.88 95 LEU A N 1
ATOM 777 C CA . LEU A 1 95 ? -18.157 5.217 6.880 1.00 96.88 95 LEU A CA 1
ATOM 778 C C . LEU A 1 95 ? -18.439 5.382 8.378 1.00 96.88 95 LEU A C 1
ATOM 780 O O . LEU A 1 95 ? -17.928 6.314 8.995 1.00 96.88 95 LEU A O 1
ATOM 784 N N . GLN A 1 96 ? -19.259 4.507 8.963 1.00 96.56 96 GLN A N 1
ATOM 785 C CA . GLN A 1 96 ? -19.563 4.556 10.394 1.00 96.56 96 GLN A CA 1
ATOM 786 C C . GLN A 1 96 ? -18.371 4.120 11.255 1.00 96.56 96 GLN A C 1
ATOM 788 O O . GLN A 1 96 ? -18.105 4.737 12.287 1.00 96.56 96 GLN A O 1
ATOM 793 N N . GLU A 1 97 ? -17.659 3.071 10.843 1.00 96.69 97 GLU A N 1
ATOM 794 C CA . GLU A 1 97 ? -16.524 2.510 11.583 1.00 96.69 97 GLU A CA 1
ATOM 795 C C . GLU A 1 97 ? -15.261 3.384 11.472 1.00 96.69 97 GLU A C 1
ATOM 797 O O . GLU A 1 97 ? -14.614 3.723 12.476 1.00 96.69 97 GLU A O 1
ATOM 802 N N . ASP A 1 98 ? -14.927 3.767 10.242 1.00 98.12 98 ASP A N 1
ATOM 803 C CA . ASP A 1 98 ? -13.709 4.471 9.867 1.00 98.12 98 ASP A CA 1
ATOM 804 C C . ASP A 1 98 ? -13.951 5.434 8.683 1.00 98.12 98 ASP A C 1
ATOM 806 O O . ASP A 1 98 ? -13.703 5.102 7.515 1.00 98.12 98 ASP A O 1
ATOM 810 N N . PRO A 1 99 ? -14.379 6.679 8.974 1.00 97.62 99 PRO A N 1
ATOM 811 C CA . PRO A 1 99 ? -14.568 7.710 7.957 1.00 97.62 99 PRO A CA 1
ATOM 812 C C . PRO A 1 99 ? -13.321 7.982 7.107 1.00 97.62 99 PRO A C 1
ATOM 814 O O . PRO A 1 99 ? -13.454 8.361 5.946 1.00 97.62 99 PRO A O 1
ATOM 817 N N . VAL A 1 100 ? -12.116 7.779 7.660 1.00 97.69 100 VAL A N 1
ATOM 818 C CA . VAL A 1 100 ? -10.856 7.996 6.935 1.00 97.69 100 VAL A CA 1
ATOM 819 C C . VAL A 1 100 ? -10.670 6.914 5.876 1.00 97.69 100 VAL A C 1
ATOM 821 O O . VAL A 1 100 ? -10.344 7.222 4.729 1.00 97.69 100 VAL A O 1
ATOM 824 N N . ALA A 1 101 ? -10.922 5.650 6.226 1.00 97.44 101 ALA A N 1
ATOM 825 C CA . ALA A 1 101 ? -10.897 4.557 5.259 1.00 97.44 101 ALA A CA 1
ATOM 826 C C . ALA A 1 101 ? -11.970 4.720 4.173 1.00 97.44 101 ALA A C 1
ATOM 828 O O . ALA A 1 101 ? -11.698 4.468 2.997 1.00 97.44 101 ALA A O 1
ATOM 829 N N . PHE A 1 102 ? -13.167 5.182 4.547 1.00 97.06 102 PHE A N 1
ATOM 830 C CA . PHE A 1 102 ? -14.227 5.477 3.586 1.00 97.06 102 PHE A CA 1
ATOM 831 C C . PHE A 1 102 ? -13.840 6.600 2.615 1.00 97.06 102 PHE A C 1
ATOM 833 O O . PHE A 1 102 ? -14.011 6.447 1.406 1.00 97.06 102 PHE A O 1
ATOM 840 N N . GLU A 1 103 ? -13.286 7.710 3.110 1.00 95.69 103 GLU A N 1
ATOM 841 C CA . GLU A 1 103 ? -12.806 8.805 2.259 1.00 95.69 103 GLU A CA 1
ATOM 842 C C . GLU A 1 103 ? -11.717 8.316 1.294 1.00 95.69 103 GLU A C 1
ATOM 844 O O . GLU A 1 103 ? -11.737 8.645 0.106 1.00 95.69 103 GLU A O 1
ATOM 849 N N . TYR A 1 104 ? -10.814 7.456 1.771 1.00 96.56 104 TYR A N 1
ATOM 850 C CA . TYR A 1 104 ? -9.789 6.837 0.936 1.00 96.56 104 TYR A CA 1
ATOM 851 C C . TYR A 1 104 ? -10.394 5.990 -0.193 1.00 96.56 104 TYR A C 1
ATOM 853 O O . TYR A 1 104 ? -9.998 6.128 -1.351 1.00 96.56 104 TYR A O 1
ATOM 861 N N . LEU A 1 105 ? -11.387 5.150 0.124 1.00 95.50 105 LEU A N 1
ATOM 862 C CA . LEU A 1 105 ? -12.134 4.368 -0.864 1.00 95.50 105 LEU A CA 1
ATOM 863 C C . LEU A 1 105 ? -12.847 5.276 -1.878 1.00 95.50 105 LEU A C 1
ATOM 865 O O . LEU A 1 105 ? -12.828 4.998 -3.077 1.00 95.50 105 LEU A O 1
ATOM 869 N N . TYR A 1 106 ? -13.450 6.373 -1.422 1.00 94.19 106 TYR A N 1
ATOM 870 C CA . TYR A 1 106 ? -14.124 7.333 -2.294 1.00 94.19 106 TYR A CA 1
ATOM 871 C C . TYR A 1 106 ? -13.153 7.987 -3.290 1.00 94.19 106 TYR A C 1
ATOM 873 O O . TYR A 1 106 ? -13.451 8.056 -4.487 1.00 94.19 106 TYR A O 1
ATOM 881 N N . LEU A 1 107 ? -11.973 8.416 -2.827 1.00 93.81 107 LEU A N 1
ATOM 882 C CA . LEU A 1 107 ? -10.918 8.956 -3.691 1.00 93.81 107 LEU A CA 1
ATOM 883 C C . LEU A 1 107 ? -10.444 7.920 -4.713 1.00 93.81 107 LEU A C 1
ATOM 885 O O . LEU A 1 107 ? -10.380 8.227 -5.903 1.00 93.81 107 LEU A O 1
ATOM 889 N N . GLN A 1 108 ? -10.201 6.687 -4.262 1.00 92.94 108 GLN A N 1
ATOM 890 C CA . GLN A 1 108 ? -9.779 5.576 -5.113 1.00 92.94 108 GLN A CA 1
ATOM 891 C C . GLN A 1 108 ?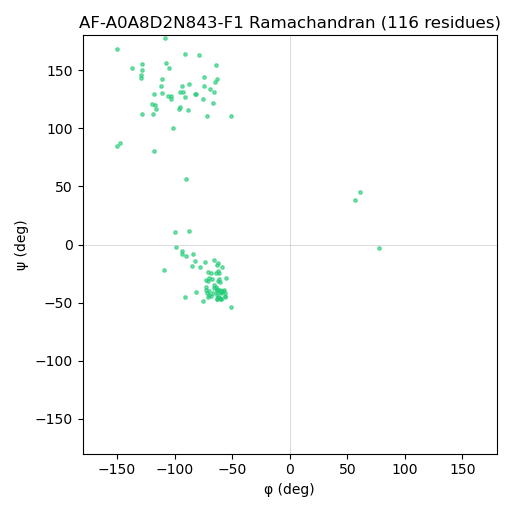 -10.755 5.321 -6.269 1.00 92.94 108 GLN A C 1
ATOM 893 O O . GLN A 1 108 ? -10.340 5.142 -7.415 1.00 92.94 108 GLN A O 1
ATOM 898 N N . VAL A 1 109 ? -12.061 5.307 -5.984 1.00 90.81 109 VAL A N 1
ATOM 899 C CA . VAL A 1 109 ? -13.099 5.097 -7.005 1.00 90.81 109 VAL A CA 1
ATOM 900 C C . VAL A 1 109 ? -13.200 6.303 -7.938 1.00 90.81 109 VAL A C 1
ATOM 902 O O . VAL A 1 109 ? -13.284 6.139 -9.153 1.00 90.81 109 VAL A O 1
ATOM 905 N N . THR A 1 110 ? -13.161 7.518 -7.389 1.00 87.94 110 THR A N 1
ATOM 906 C CA . THR A 1 110 ? -13.332 8.748 -8.175 1.00 87.94 110 THR A CA 1
ATOM 907 C C . THR A 1 110 ? -12.175 8.962 -9.152 1.00 87.94 110 THR A C 1
ATOM 909 O O . THR A 1 110 ? -12.405 9.310 -10.309 1.00 87.94 110 THR A O 1
ATOM 912 N N . LEU A 1 111 ? -10.935 8.715 -8.726 1.00 76.62 111 LEU A N 1
ATOM 913 C CA . LEU A 1 111 ? -9.764 8.833 -9.598 1.00 76.62 111 LEU A CA 1
ATOM 914 C C . LEU A 1 111 ? -9.675 7.696 -10.616 1.00 76.62 111 LEU A C 1
ATOM 916 O O . LEU A 1 111 ? -9.333 7.952 -11.768 1.00 76.62 111 LEU A O 1
ATOM 920 N N . GLY A 1 112 ? -10.065 6.474 -10.237 1.00 64.88 112 GLY A N 1
ATOM 921 C CA . GLY A 1 112 ? -10.147 5.352 -11.174 1.00 64.88 112 GLY A CA 1
ATOM 922 C C . GLY A 1 112 ? -11.130 5.599 -12.326 1.00 64.88 112 GLY A C 1
ATOM 923 O O . GLY A 1 112 ? -10.882 5.167 -13.446 1.00 64.88 112 GLY A O 1
ATOM 924 N N . LEU A 1 113 ? -12.215 6.344 -12.092 1.00 57.06 113 LEU A N 1
ATOM 925 C CA . LEU A 1 113 ? -13.148 6.754 -13.151 1.00 57.06 113 LEU A CA 1
ATOM 926 C C . LEU A 1 113 ? -12.568 7.846 -14.064 1.00 57.06 113 LEU A C 1
ATOM 928 O O . LEU A 1 113 ? -12.879 7.875 -15.254 1.00 57.06 113 LEU A O 1
ATOM 932 N N . GLY A 1 114 ? -11.700 8.709 -13.529 1.00 52.78 114 GLY A N 1
ATOM 933 C CA . GLY A 1 114 ? -10.994 9.732 -14.301 1.00 52.78 114 GLY A CA 1
ATOM 934 C C . GLY A 1 114 ? -10.011 9.152 -15.321 1.00 52.78 114 GLY A C 1
ATOM 935 O O . GLY A 1 114 ? -9.902 9.699 -16.411 1.00 52.78 114 GLY A O 1
ATOM 936 N N . GLU A 1 115 ? -9.349 8.029 -15.019 1.00 49.16 115 GLU A N 1
ATOM 937 C CA . GLU A 1 115 ? -8.433 7.351 -15.957 1.00 49.16 115 GLU A CA 1
ATOM 938 C C . GLU A 1 115 ? -9.159 6.522 -17.039 1.00 49.16 115 GLU A C 1
ATOM 940 O O . GLU A 1 115 ? -8.576 6.245 -18.081 1.00 49.16 115 GLU A O 1
ATOM 945 N N . ILE A 1 116 ? -10.433 6.154 -16.841 1.00 45.22 116 ILE A N 1
ATOM 946 C CA . ILE A 1 116 ? -11.250 5.420 -17.835 1.00 45.22 116 ILE A CA 1
ATOM 947 C C . ILE A 1 116 ? -11.903 6.374 -18.857 1.00 45.22 116 ILE A C 1
ATOM 949 O O . ILE A 1 116 ? -12.336 5.948 -19.927 1.00 45.22 116 ILE A O 1
ATOM 953 N N . MET A 1 117 ? -11.986 7.670 -18.540 1.00 37.84 117 MET A N 1
ATOM 954 C CA . MET A 1 117 ? -12.652 8.690 -19.361 1.00 37.84 117 MET A CA 1
ATOM 955 C C . MET A 1 117 ? -11.701 9.546 -20.223 1.00 37.84 117 MET A C 1
ATOM 957 O O . MET A 1 117 ? -12.159 10.541 -20.791 1.00 37.84 117 MET A O 1
ATOM 961 N N . VAL A 1 118 ? -10.418 9.179 -20.346 1.00 40.06 118 VAL A N 1
ATOM 962 C CA . VAL A 1 118 ? -9.425 9.863 -21.205 1.00 40.06 118 VAL A CA 1
ATOM 963 C C . VAL A 1 118 ? -8.897 8.925 -22.282 1.00 40.06 118 VAL A C 1
ATOM 965 O O . VAL A 1 118 ? -8.550 7.775 -21.940 1.00 40.06 118 VAL A O 1
#

Mean predicted aligned error: 4.85 Å

Radius of gyration: 14.35 Å; Cα contacts (8 Å, |Δi|>4): 177; chains: 1; bounding box: 42×24×33 Å

Solvent-accessible surface area (backbone atoms only — not comparable to full-atom values): 6769 Å² total; per-residue (Å²): 123,90,57,59,50,64,35,37,40,63,87,77,48,72,50,80,39,78,58,51,81,81,36,29,41,43,59,54,52,53,54,48,28,64,76,67,67,43,74,68,53,88,26,50,42,48,31,39,30,30,72,93,41,78,87,46,69,41,80,55,58,52,82,43,34,46,52,56,56,51,65,78,39,66,59,90,50,44,46,38,32,54,43,75,74,51,79,64,96,50,66,66,58,39,40,74,78,24,52,61,52,33,51,48,48,51,38,44,54,55,53,56,52,57,65,72,75,108

InterPro domains:
  IPR000159 Ras-associating domain [PS50200] (1-100)
  IPR000299 FERM domain [PS50057] (3-118)
  IPR014352 FERM/acyl-CoA-binding protein superfamily [G3DSA:1.20.80.10] (86-114)
  IPR029071 Ubiquitin-like domain superfamily [SSF54236] (2-83)

Sequence (118 aa):
MPNVLKVYLENGQTKAFRFESSTTVKDIVLTLQEKLSIRSIAHFALVLEEQYNLAKIHLLHEEELIAQVVQKRDSHDYRCLFRVCFVPRDPLDLLQEDPVAFEYLYLQVTLGLGEIMV

Foldseek 3Di:
DPQWAWEAALVRDIDIDRFDQQDFQQNVLVVVCVVLVFDPSVQKFKWKAFPVHNVDIGTGDRRDGPVCVCVVDVVVGIHIYIARPRADPDLVVCCVVGVSNSVRNVSNVVVVVVVVVD